Protein AF-A0A8T6G3G5-F1 (afdb_monomer)

Sequence (75 aa):
MEAVIQLVGAFSQDWANNIKAETKDQLKDHIDSLVANRNQIAHGKDVGLSHVRLNEYYRSALKVIEVVEEQCATG

Radius of gyration: 13.6 Å; Cα contacts (8 Å, |Δi|>4): 44; chains: 1; bounding box: 32×19×40 Å

Mean predicted aligned error: 3.63 Å

Structure (mmCIF, N/CA/C/O backbone):
data_AF-A0A8T6G3G5-F1
#
_entry.id   AF-A0A8T6G3G5-F1
#
loop_
_atom_site.group_PDB
_atom_site.id
_atom_site.type_symbol
_atom_site.label_atom_id
_atom_site.label_alt_id
_atom_site.label_comp_id
_atom_site.label_asym_id
_atom_site.label_entity_id
_atom_site.label_seq_id
_atom_site.pdbx_PDB_ins_code
_atom_site.Cartn_x
_atom_site.Cartn_y
_atom_site.Cartn_z
_atom_site.occupancy
_atom_site.B_iso_or_equiv
_atom_site.auth_seq_id
_atom_site.auth_comp_id
_atom_site.auth_asym_id
_atom_site.auth_atom_id
_atom_site.pdbx_PDB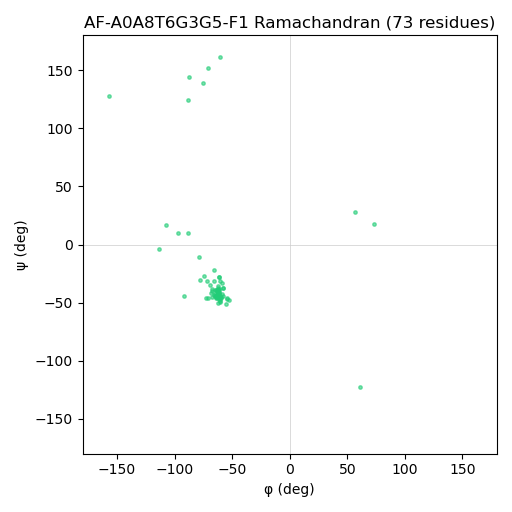_model_num
ATOM 1 N N . MET A 1 1 ? -3.527 1.284 -3.588 1.00 89.69 1 MET A N 1
ATOM 2 C CA . MET A 1 1 ? -4.031 1.690 -2.265 1.00 89.69 1 MET A CA 1
ATOM 3 C C . MET A 1 1 ? -5.548 1.625 -2.184 1.00 89.69 1 MET A C 1
ATOM 5 O O . MET A 1 1 ? -6.049 0.940 -1.308 1.00 89.69 1 MET A O 1
ATOM 9 N N . GLU A 1 2 ? -6.288 2.262 -3.095 1.00 89.88 2 GLU A N 1
ATOM 10 C CA . GLU A 1 2 ? -7.761 2.329 -3.011 1.00 89.88 2 GLU A CA 1
ATOM 11 C C . GLU A 1 2 ? -8.432 0.951 -2.854 1.00 89.88 2 GLU A C 1
ATOM 13 O O . GLU A 1 2 ? -9.214 0.742 -1.933 1.00 89.88 2 GLU A O 1
ATOM 18 N N . ALA A 1 3 ? -8.036 -0.030 -3.671 1.00 90.50 3 ALA A N 1
ATOM 19 C CA . ALA A 1 3 ? -8.554 -1.396 -3.571 1.00 90.50 3 ALA A CA 1
ATOM 20 C C . ALA A 1 3 ? -8.259 -2.073 -2.215 1.00 90.50 3 ALA A C 1
ATOM 22 O O . ALA A 1 3 ? -9.053 -2.885 -1.755 1.00 90.50 3 ALA A O 1
ATOM 23 N N . VAL A 1 4 ? -7.137 -1.736 -1.565 1.00 90.94 4 VAL A N 1
ATOM 24 C CA . VAL A 1 4 ? -6.779 -2.269 -0.238 1.00 90.94 4 VAL A CA 1
ATOM 25 C C . VAL A 1 4 ? -7.697 -1.677 0.828 1.00 90.94 4 VAL A C 1
ATOM 27 O O . VAL A 1 4 ? -8.254 -2.420 1.626 1.00 90.94 4 VAL A O 1
ATOM 30 N N . ILE A 1 5 ? -7.913 -0.358 0.800 1.00 92.75 5 ILE A N 1
ATOM 31 C CA . ILE A 1 5 ? -8.817 0.328 1.735 1.00 92.75 5 ILE A CA 1
ATOM 32 C C . ILE A 1 5 ? -10.248 -0.199 1.579 1.00 92.75 5 ILE A C 1
ATOM 34 O O . ILE A 1 5 ? -10.907 -0.468 2.578 1.00 92.75 5 ILE A O 1
ATOM 38 N N . GLN A 1 6 ? -10.715 -0.395 0.343 1.00 94.44 6 GLN A N 1
ATOM 39 C CA . GLN A 1 6 ? -12.043 -0.954 0.074 1.00 94.44 6 GLN A CA 1
ATOM 40 C C . GLN A 1 6 ? -12.179 -2.390 0.582 1.00 94.44 6 GLN A C 1
ATOM 42 O O . GLN A 1 6 ? -13.179 -2.719 1.216 1.00 94.44 6 GLN A O 1
ATOM 47 N N . LEU A 1 7 ? -11.168 -3.233 0.337 1.00 93.06 7 LEU A N 1
ATOM 48 C CA . LEU A 1 7 ? -11.163 -4.611 0.818 1.00 93.06 7 LEU A CA 1
ATOM 49 C C . LEU A 1 7 ? -11.226 -4.658 2.344 1.00 93.06 7 LEU A C 1
ATOM 51 O O . LEU A 1 7 ? -12.063 -5.364 2.890 1.00 93.06 7 LEU A O 1
ATOM 55 N N . VAL A 1 8 ? -10.380 -3.891 3.029 1.00 92.94 8 VAL A N 1
ATOM 56 C CA . VAL A 1 8 ? -10.361 -3.872 4.496 1.00 92.94 8 VAL A CA 1
ATOM 57 C C . VAL A 1 8 ? -11.643 -3.253 5.065 1.00 92.94 8 VAL A C 1
ATOM 59 O O . VAL A 1 8 ? -12.199 -3.772 6.031 1.00 92.94 8 VAL A O 1
ATOM 62 N N . GLY A 1 9 ? -12.169 -2.207 4.425 1.00 94.12 9 GLY A N 1
ATOM 63 C CA . GLY A 1 9 ? -13.434 -1.570 4.798 1.00 94.12 9 GLY A CA 1
ATOM 64 C C . GLY A 1 9 ? -14.645 -2.491 4.706 1.00 94.12 9 GLY A C 1
ATOM 65 O O . GLY A 1 9 ? -15.587 -2.330 5.477 1.00 94.12 9 GLY A O 1
ATOM 66 N N . ALA A 1 10 ? -14.605 -3.493 3.822 1.00 95.75 10 ALA A N 1
ATOM 67 C CA . ALA A 1 10 ? -15.642 -4.517 3.749 1.00 95.75 10 ALA A CA 1
ATOM 68 C C . ALA A 1 10 ? -15.698 -5.409 5.007 1.00 95.75 10 ALA A C 1
ATOM 70 O O . ALA A 1 10 ? -16.743 -5.997 5.275 1.00 95.75 10 ALA A O 1
ATOM 71 N N . PHE A 1 11 ? -14.606 -5.496 5.778 1.00 92.25 11 PHE A N 1
ATOM 72 C CA . PHE A 1 11 ? -14.572 -6.186 7.073 1.00 92.25 11 PHE A CA 1
ATOM 73 C C . PHE A 1 11 ? -14.887 -5.239 8.235 1.00 92.25 11 PHE A C 1
ATOM 75 O O . PHE A 1 11 ? -15.658 -5.595 9.123 1.00 92.25 11 PHE A O 1
ATOM 82 N N . SER A 1 12 ? -14.300 -4.038 8.239 1.00 94.00 12 SER A N 1
ATOM 83 C CA . SER A 1 12 ? -14.518 -3.027 9.276 1.00 94.00 12 SER A CA 1
ATOM 84 C C . SER A 1 12 ? -14.208 -1.626 8.758 1.00 94.00 12 SER A C 1
ATOM 86 O O . SER A 1 12 ? -13.115 -1.347 8.254 1.00 94.00 12 SER A O 1
ATOM 88 N N . GLN A 1 13 ? -15.157 -0.707 8.937 1.00 94.75 13 GLN A N 1
ATOM 89 C CA . GLN A 1 13 ? -14.975 0.689 8.544 1.00 94.75 13 GLN A CA 1
ATOM 90 C C . GLN A 1 13 ? -13.891 1.389 9.380 1.00 94.75 13 GLN A C 1
ATOM 92 O O . GLN A 1 13 ? -13.180 2.248 8.855 1.00 94.75 13 GLN A O 1
ATOM 97 N N . ASP A 1 14 ? -13.718 0.996 10.644 1.00 93.44 14 ASP A N 1
ATOM 98 C CA . ASP A 1 14 ? -12.664 1.531 11.510 1.00 93.44 14 ASP A CA 1
ATOM 99 C C . ASP A 1 14 ? -11.281 1.101 11.021 1.00 93.44 14 ASP A C 1
ATOM 101 O O . ASP A 1 14 ? -10.368 1.921 10.952 1.00 93.44 14 ASP A O 1
ATOM 105 N N . TRP A 1 15 ? -11.141 -0.147 10.563 1.00 93.38 15 TRP A N 1
ATOM 106 C CA . TRP A 1 15 ? -9.893 -0.620 9.961 1.00 93.38 15 TRP A CA 1
ATOM 107 C C . TRP A 1 15 ? -9.558 0.148 8.679 1.00 93.38 15 TRP A C 1
ATOM 109 O O . TRP A 1 15 ? -8.406 0.529 8.469 1.00 93.38 15 TRP A O 1
ATOM 119 N N . ALA A 1 16 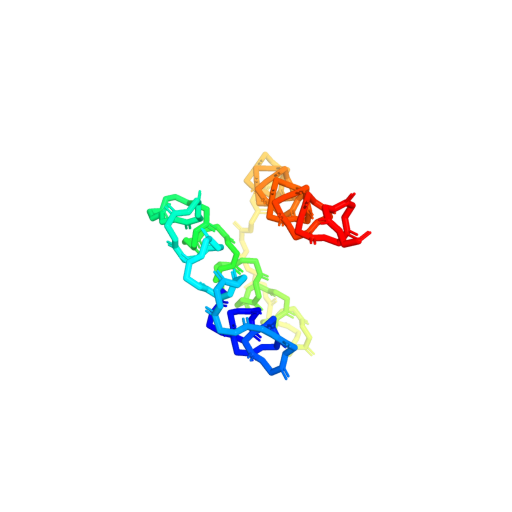? -10.556 0.445 7.839 1.00 93.50 16 ALA A N 1
ATOM 120 C CA . ALA A 1 16 ? -10.353 1.289 6.661 1.00 93.50 16 ALA A CA 1
ATOM 121 C C . ALA A 1 16 ? -9.897 2.707 7.029 1.00 93.50 16 ALA A C 1
ATOM 123 O O . ALA A 1 16 ? -9.006 3.252 6.373 1.00 93.50 16 ALA A O 1
ATOM 124 N N . ASN A 1 17 ? -10.474 3.301 8.077 1.00 93.31 17 ASN A N 1
ATOM 125 C CA . ASN A 1 17 ? -10.075 4.622 8.560 1.00 93.31 17 ASN A CA 1
ATOM 126 C C . ASN A 1 17 ? -8.637 4.609 9.104 1.00 93.31 17 ASN A C 1
ATOM 128 O O . ASN A 1 17 ? -7.850 5.487 8.746 1.00 93.31 17 ASN A O 1
ATOM 132 N N . ASN A 1 18 ? -8.279 3.589 9.889 1.00 91.75 18 ASN A N 1
ATOM 133 C CA . ASN A 1 18 ? -6.940 3.418 10.454 1.00 91.75 18 ASN A CA 1
ATOM 134 C C . ASN A 1 18 ? -5.893 3.239 9.353 1.00 91.75 18 ASN A C 1
ATOM 136 O O . ASN A 1 18 ? -4.934 4.001 9.293 1.00 91.75 18 ASN A O 1
ATOM 140 N N . ILE A 1 19 ? -6.117 2.324 8.403 1.00 91.81 19 ILE A N 1
ATOM 141 C CA . ILE A 1 19 ? -5.206 2.135 7.264 1.00 91.81 19 ILE A CA 1
ATOM 142 C C . ILE A 1 19 ? -5.059 3.424 6.469 1.00 91.81 19 ILE A C 1
ATOM 144 O O . ILE A 1 19 ? -3.947 3.794 6.101 1.00 91.81 19 ILE A O 1
ATOM 148 N N . LYS A 1 20 ? -6.155 4.135 6.199 1.00 92.06 20 LYS A N 1
ATOM 149 C CA . LYS A 1 20 ? -6.097 5.395 5.452 1.00 92.06 20 LYS A CA 1
ATOM 150 C C . LYS A 1 20 ? -5.275 6.462 6.183 1.00 92.06 20 LYS A C 1
ATOM 152 O O . LYS A 1 20 ? -4.592 7.240 5.521 1.00 92.06 20 LYS A O 1
ATOM 157 N N . ALA A 1 21 ? -5.332 6.498 7.513 1.00 91.75 21 ALA A N 1
ATOM 158 C CA . ALA A 1 21 ? -4.542 7.415 8.329 1.00 91.75 21 ALA A CA 1
ATOM 159 C C . ALA A 1 21 ? -3.052 7.022 8.374 1.00 91.75 21 ALA A C 1
ATOM 161 O O . ALA A 1 21 ? -2.195 7.880 8.165 1.00 91.75 21 ALA A O 1
ATOM 162 N N . GLU A 1 22 ? -2.759 5.738 8.585 1.00 89.12 22 GLU A N 1
ATOM 163 C CA . GLU A 1 22 ? -1.406 5.174 8.739 1.00 89.12 22 GLU A CA 1
ATOM 164 C C . GLU A 1 22 ? -0.631 5.083 7.414 1.00 89.12 22 GLU A C 1
ATOM 166 O O . GLU A 1 22 ? 0.596 5.144 7.382 1.00 89.12 22 GLU A O 1
ATOM 171 N N . THR A 1 23 ? -1.339 4.960 6.287 1.00 87.94 23 THR A N 1
ATOM 172 C CA . THR A 1 23 ? -0.737 4.778 4.952 1.00 87.94 23 THR A CA 1
ATOM 173 C C . THR A 1 23 ? -0.838 6.006 4.052 1.00 87.94 23 THR A C 1
ATOM 175 O O . THR A 1 23 ? -0.653 5.908 2.833 1.00 87.94 23 THR A O 1
ATOM 178 N N . LYS A 1 24 ? -1.117 7.178 4.634 1.00 81.75 24 LYS A N 1
ATOM 179 C CA . LYS A 1 24 ? -1.137 8.438 3.887 1.00 81.75 24 LYS A CA 1
ATOM 180 C C . LYS A 1 24 ? 0.230 8.741 3.249 1.00 81.75 24 LYS A C 1
ATOM 182 O O . LYS A 1 24 ? 1.265 8.204 3.645 1.00 81.75 24 LYS A O 1
ATOM 187 N N . ASP A 1 25 ? 0.218 9.625 2.259 1.00 87.25 25 ASP A N 1
ATOM 188 C CA . ASP A 1 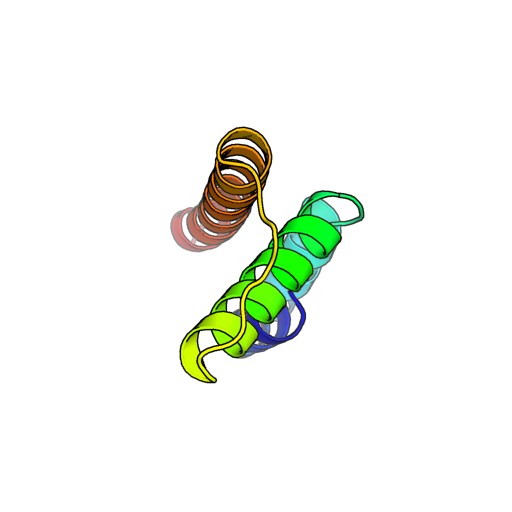25 ? 1.416 10.138 1.587 1.00 87.25 25 ASP A CA 1
ATOM 189 C C . ASP A 1 25 ? 2.242 9.037 0.880 1.00 87.25 25 ASP A C 1
ATOM 191 O O . ASP A 1 25 ? 1.735 8.326 0.008 1.00 87.25 25 ASP A O 1
ATOM 195 N N . GLN A 1 26 ? 3.521 8.882 1.239 1.00 89.31 26 GLN A N 1
ATOM 196 C CA . GLN A 1 26 ? 4.494 8.065 0.508 1.00 89.31 26 GLN A CA 1
ATOM 197 C C . GLN A 1 26 ? 4.083 6.590 0.369 1.00 89.31 26 GLN A C 1
ATOM 199 O O . GLN A 1 26 ? 4.318 5.982 -0.677 1.00 89.31 26 GLN A O 1
ATOM 204 N N . LEU A 1 27 ? 3.457 6.002 1.396 1.00 91.31 27 LEU A N 1
ATOM 205 C CA . LEU A 1 27 ? 3.021 4.604 1.345 1.00 91.31 27 LEU A CA 1
ATOM 206 C C . LEU A 1 27 ? 1.948 4.409 0.275 1.00 91.31 27 LEU A C 1
ATOM 208 O O . LEU A 1 27 ? 2.061 3.500 -0.546 1.00 91.31 27 LEU A O 1
ATOM 212 N N . LYS A 1 28 ? 0.950 5.293 0.217 1.00 93.12 28 LYS A N 1
ATOM 213 C CA . LYS A 1 28 ? -0.063 5.276 -0.838 1.00 93.12 28 LYS A CA 1
ATOM 214 C C . LYS A 1 28 ? 0.570 5.340 -2.229 1.00 93.12 28 LYS A C 1
ATOM 216 O O . LYS A 1 28 ? 0.268 4.477 -3.057 1.00 93.12 28 LYS A O 1
ATOM 221 N N . ASP A 1 29 ? 1.461 6.300 -2.462 1.00 94.19 29 ASP A N 1
ATOM 222 C CA . ASP A 1 29 ? 2.089 6.508 -3.772 1.00 94.19 29 ASP A CA 1
ATOM 223 C C . ASP A 1 29 ? 2.943 5.310 -4.201 1.00 94.19 29 ASP A C 1
ATOM 225 O O . ASP A 1 29 ? 2.923 4.897 -5.366 1.00 94.19 29 ASP A O 1
ATOM 229 N N . HIS A 1 30 ? 3.664 4.706 -3.255 1.00 95.19 30 HIS A N 1
ATOM 230 C CA . HIS A 1 30 ? 4.462 3.507 -3.493 1.00 95.19 30 HIS A CA 1
ATOM 231 C C . HIS A 1 30 ? 3.588 2.310 -3.882 1.00 95.19 30 HIS A C 1
ATOM 233 O O . HIS A 1 30 ? 3.899 1.614 -4.849 1.00 95.19 30 HIS A O 1
ATOM 239 N N . ILE A 1 31 ? 2.473 2.081 -3.181 1.00 94.50 31 ILE A N 1
ATOM 240 C CA . ILE A 1 31 ? 1.559 0.971 -3.491 1.00 94.50 31 ILE A CA 1
ATOM 241 C C . ILE A 1 31 ? 0.841 1.193 -4.820 1.00 94.50 31 ILE A C 1
ATOM 243 O O . ILE A 1 31 ? 0.706 0.255 -5.605 1.00 94.50 31 ILE A O 1
ATOM 247 N N . ASP A 1 32 ? 0.388 2.414 -5.097 1.00 93.88 32 ASP A N 1
ATOM 248 C CA . ASP A 1 32 ? -0.250 2.735 -6.376 1.00 93.88 32 ASP A CA 1
ATOM 249 C C . ASP A 1 32 ? 0.735 2.544 -7.542 1.00 93.88 32 ASP A C 1
ATOM 251 O O . ASP A 1 32 ? 0.387 1.916 -8.546 1.00 93.88 32 ASP A O 1
ATOM 255 N N . SER A 1 33 ? 1.993 2.965 -7.370 1.00 94.81 33 SER A N 1
ATOM 256 C CA . SER A 1 33 ? 3.067 2.734 -8.345 1.00 94.81 33 SER A CA 1
ATOM 257 C C . SER A 1 33 ? 3.371 1.245 -8.533 1.00 94.81 33 SER A C 1
ATOM 259 O O . SER A 1 33 ? 3.514 0.780 -9.663 1.00 94.81 33 SER A O 1
ATOM 261 N N . LEU A 1 34 ? 3.435 0.469 -7.447 1.00 93.81 34 LEU A N 1
ATOM 262 C CA . LEU A 1 34 ? 3.676 -0.975 -7.499 1.00 93.81 34 LEU A CA 1
ATOM 263 C C . LEU A 1 34 ? 2.588 -1.699 -8.305 1.00 93.81 34 LEU A C 1
ATOM 265 O O . LEU A 1 34 ? 2.897 -2.524 -9.166 1.00 93.81 34 LEU A O 1
ATOM 269 N N . VAL A 1 35 ? 1.318 -1.366 -8.058 1.00 93.06 35 VAL A N 1
ATOM 270 C CA . VAL A 1 35 ? 0.178 -1.940 -8.787 1.00 93.06 35 VAL A CA 1
ATOM 271 C C . VAL A 1 35 ? 0.205 -1.524 -10.258 1.00 93.06 35 VAL A C 1
ATOM 273 O O . VAL A 1 35 ? 0.015 -2.372 -11.131 1.00 93.06 35 VAL A O 1
ATOM 276 N N . ALA A 1 36 ? 0.487 -0.251 -10.550 1.00 93.38 36 ALA A N 1
ATOM 277 C CA . ALA A 1 36 ? 0.612 0.232 -11.922 1.00 93.38 36 ALA A CA 1
ATOM 278 C C . ALA A 1 36 ? 1.719 -0.511 -12.689 1.00 93.38 36 ALA A C 1
ATOM 280 O O . ALA A 1 36 ? 1.478 -0.990 -13.798 1.00 93.38 36 ALA A O 1
ATOM 281 N N . ASN A 1 37 ? 2.887 -0.694 -12.067 1.00 93.75 37 ASN A N 1
ATOM 282 C CA . ASN A 1 37 ? 4.008 -1.427 -12.651 1.00 93.75 37 ASN A CA 1
ATOM 283 C C . ASN A 1 37 ? 3.656 -2.897 -12.903 1.00 93.75 37 ASN A C 1
ATOM 285 O O . ASN A 1 37 ? 3.885 -3.400 -14.000 1.00 93.75 37 ASN A O 1
ATOM 289 N N . ARG A 1 38 ? 3.031 -3.583 -11.934 1.00 92.81 38 ARG A N 1
ATOM 290 C CA . ARG A 1 38 ? 2.548 -4.964 -12.118 1.00 92.81 38 ARG A CA 1
ATOM 291 C C . ARG A 1 38 ? 1.622 -5.066 -13.333 1.00 92.81 38 ARG A C 1
ATOM 293 O O . ARG A 1 38 ? 1.770 -5.985 -14.136 1.00 92.81 38 ARG A O 1
ATOM 300 N N . ASN A 1 39 ? 0.681 -4.133 -13.472 1.00 94.12 39 ASN A N 1
ATOM 301 C CA . ASN A 1 39 ? -0.266 -4.127 -14.586 1.00 94.12 39 ASN A CA 1
ATOM 302 C C . ASN A 1 39 ? 0.444 -3.899 -15.926 1.00 94.12 39 ASN A C 1
ATOM 304 O O . ASN A 1 39 ? 0.160 -4.589 -16.901 1.00 94.12 39 ASN A O 1
ATOM 308 N N . GLN A 1 40 ? 1.399 -2.969 -15.981 1.00 94.69 40 GLN A N 1
ATOM 309 C CA . GLN A 1 40 ? 2.203 -2.728 -17.180 1.00 94.69 40 GLN A CA 1
ATOM 310 C C . GLN A 1 40 ? 3.011 -3.970 -17.590 1.00 94.69 40 GLN A C 1
ATOM 312 O O . GLN A 1 40 ? 2.957 -4.35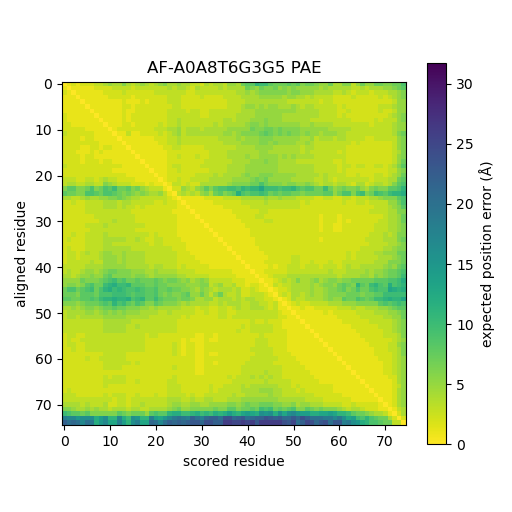6 -18.758 1.00 94.69 40 GLN A O 1
ATOM 317 N N . ILE A 1 41 ? 3.663 -4.642 -16.635 1.00 92.62 41 ILE A N 1
ATOM 318 C CA . ILE A 1 41 ? 4.408 -5.891 -16.868 1.00 92.62 41 ILE A CA 1
ATOM 319 C C . ILE A 1 41 ? 3.478 -6.996 -17.384 1.00 92.62 41 ILE A C 1
ATOM 321 O O . ILE A 1 41 ? 3.820 -7.686 -18.341 1.00 92.62 41 ILE A O 1
ATOM 325 N N . ALA A 1 42 ? 2.281 -7.146 -16.806 1.00 93.88 42 ALA A N 1
ATOM 326 C CA . ALA A 1 42 ? 1.294 -8.129 -17.263 1.00 93.88 42 ALA A CA 1
ATOM 327 C C . ALA A 1 42 ? 0.835 -7.884 -18.713 1.00 93.88 42 ALA A C 1
ATOM 329 O O . ALA A 1 42 ? 0.482 -8.824 -19.421 1.00 93.88 42 ALA A O 1
ATOM 330 N N . HIS A 1 43 ? 0.882 -6.632 -19.172 1.00 95.06 43 HIS A N 1
ATOM 331 C CA . HIS A 1 43 ? 0.645 -6.249 -20.564 1.00 95.06 43 HIS A CA 1
ATOM 332 C C . HIS A 1 43 ? 1.914 -6.268 -21.439 1.00 95.06 43 HIS A C 1
ATOM 334 O O . HIS A 1 43 ? 1.876 -5.779 -22.567 1.00 95.06 43 HIS A O 1
ATOM 340 N N . GLY A 1 44 ? 3.031 -6.808 -20.941 1.00 93.50 44 GLY A N 1
ATOM 341 C CA . GLY A 1 44 ? 4.293 -6.936 -21.674 1.00 93.50 44 GLY A CA 1
ATOM 342 C C . GLY A 1 44 ? 5.051 -5.621 -21.875 1.00 93.50 44 GLY A C 1
ATOM 343 O O . GLY A 1 44 ? 5.902 -5.543 -22.757 1.00 93.50 44 GLY A O 1
ATOM 344 N N . LYS A 1 45 ? 4.734 -4.575 -21.102 1.00 94.19 45 LYS A N 1
ATOM 345 C CA . LYS A 1 45 ? 5.416 -3.277 -21.187 1.00 94.19 45 LYS A CA 1
ATOM 346 C C . LYS A 1 45 ? 6.648 -3.247 -20.287 1.00 94.19 45 LYS A C 1
ATOM 348 O O . LYS A 1 45 ? 6.620 -3.774 -19.176 1.00 94.19 45 LYS A O 1
ATOM 353 N N . ASP A 1 46 ? 7.691 -2.565 -20.752 1.00 89.81 46 ASP A N 1
ATOM 354 C CA . ASP A 1 46 ? 8.811 -2.167 -19.902 1.00 89.81 46 ASP A CA 1
ATOM 355 C C . ASP A 1 46 ? 8.394 -0.988 -19.010 1.00 89.81 46 ASP A C 1
ATOM 357 O O . ASP A 1 46 ? 7.683 -0.079 -19.444 1.00 89.81 46 ASP A O 1
ATOM 361 N N . VAL A 1 47 ? 8.826 -1.031 -17.754 1.00 89.50 47 VAL A N 1
ATOM 362 C CA . VAL A 1 47 ? 8.490 -0.065 -16.704 1.00 89.50 47 VAL A CA 1
ATOM 363 C C . VAL A 1 47 ? 9.702 0.755 -16.252 1.00 89.50 47 VAL A C 1
ATOM 365 O O . VAL A 1 47 ? 9.551 1.647 -15.422 1.00 89.50 47 VAL A O 1
ATOM 368 N N . GLY A 1 48 ? 10.906 0.470 -16.775 1.00 89.31 48 GLY A N 1
ATOM 369 C CA . GLY A 1 48 ? 12.120 1.248 -16.493 1.00 89.31 48 GLY A CA 1
ATOM 370 C C . GLY A 1 48 ? 12.466 1.347 -15.000 1.00 89.31 48 GLY A C 1
ATOM 371 O O . GLY A 1 48 ? 13.035 2.343 -14.552 1.00 89.31 48 GLY A O 1
ATOM 372 N N . LEU A 1 49 ? 12.072 0.346 -14.206 1.00 91.88 49 LEU A N 1
ATOM 373 C CA . LEU A 1 49 ? 12.163 0.384 -12.750 1.00 91.88 49 LEU A CA 1
ATOM 374 C C . LEU A 1 49 ? 13.524 -0.129 -12.274 1.00 91.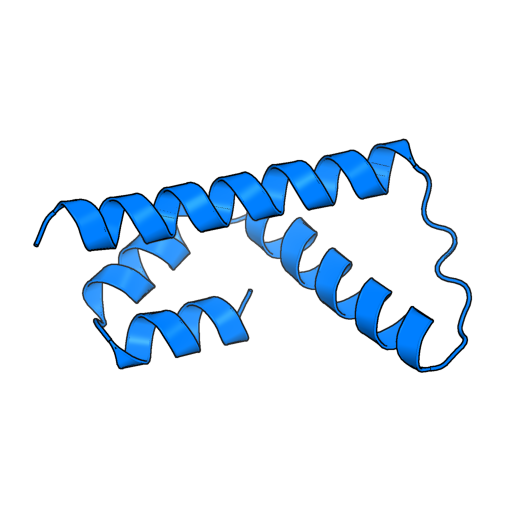88 49 LEU A C 1
ATOM 376 O O . LEU A 1 49 ? 13.909 -1.264 -12.554 1.00 91.88 49 LEU A O 1
ATOM 380 N N . SER A 1 50 ? 14.239 0.686 -11.498 1.00 94.25 50 SER A N 1
ATOM 381 C CA . SER A 1 50 ? 15.483 0.247 -10.865 1.00 94.25 50 SER A CA 1
ATOM 382 C C . SER A 1 50 ? 15.214 -0.755 -9.739 1.00 94.25 50 SER A C 1
ATOM 384 O O . SER A 1 50 ? 14.188 -0.702 -9.056 1.00 94.25 50 SER A O 1
ATOM 386 N N . HIS A 1 51 ? 16.184 -1.635 -9.482 1.00 92.94 51 HIS A N 1
ATOM 387 C CA . HIS A 1 51 ? 16.100 -2.592 -8.377 1.00 92.94 51 HIS A CA 1
ATOM 388 C C . HIS A 1 51 ? 15.930 -1.903 -7.009 1.00 92.94 51 HIS A C 1
ATOM 390 O O . HIS A 1 51 ? 15.181 -2.381 -6.162 1.00 92.94 51 HIS A O 1
ATOM 396 N N . VAL A 1 52 ? 16.589 -0.756 -6.799 1.00 95.69 52 VAL A N 1
ATOM 397 C CA . VAL A 1 52 ? 16.470 0.031 -5.558 1.00 95.69 52 VAL A CA 1
ATOM 398 C C . VAL A 1 52 ? 15.026 0.482 -5.345 1.00 95.69 52 VAL A C 1
ATOM 400 O O . VAL A 1 52 ? 14.460 0.244 -4.282 1.00 95.69 52 VAL A O 1
ATOM 403 N N . ARG A 1 53 ? 14.396 1.041 -6.382 1.00 94.44 53 ARG A N 1
ATOM 404 C CA . ARG A 1 53 ? 13.022 1.546 -6.298 1.00 94.44 53 ARG A CA 1
ATOM 405 C C . ARG A 1 53 ? 11.998 0.423 -6.141 1.00 94.44 53 ARG A C 1
ATOM 407 O O . ARG A 1 53 ? 11.029 0.565 -5.403 1.00 94.44 53 ARG A O 1
ATOM 414 N N . LEU A 1 54 ? 12.244 -0.734 -6.762 1.00 93.75 54 LEU A N 1
ATOM 415 C CA . LEU A 1 54 ? 11.450 -1.938 -6.506 1.00 93.75 54 LEU A CA 1
ATOM 416 C C . LEU A 1 54 ? 11.547 -2.379 -5.037 1.00 93.75 54 LEU A C 1
ATOM 418 O O . LEU A 1 54 ? 10.532 -2.734 -4.438 1.00 93.75 54 LEU A O 1
ATOM 422 N N . ASN A 1 55 ? 12.745 -2.334 -4.443 1.00 95.56 55 ASN A N 1
ATOM 423 C CA . ASN A 1 55 ? 12.940 -2.679 -3.035 1.00 95.56 55 ASN A CA 1
ATOM 424 C C . ASN A 1 55 ? 12.202 -1.711 -2.096 1.00 95.56 55 ASN A C 1
ATOM 426 O O . ASN A 1 55 ? 11.601 -2.153 -1.119 1.00 95.56 55 ASN A O 1
ATOM 430 N N . GLU A 1 56 ? 12.191 -0.413 -2.407 1.00 95.88 56 GLU A N 1
ATOM 431 C CA . GLU A 1 56 ? 11.425 0.596 -1.662 1.00 95.88 56 GLU A CA 1
ATOM 432 C C . GLU A 1 56 ? 9.921 0.305 -1.698 1.00 95.88 56 GLU A C 1
ATOM 434 O O . GLU A 1 56 ? 9.273 0.279 -0.652 1.00 95.88 56 GLU A O 1
ATOM 439 N N . TYR A 1 57 ? 9.370 0.009 -2.879 1.00 95.44 57 TYR A N 1
ATOM 440 C CA . TYR A 1 57 ? 7.959 -0.357 -3.023 1.00 95.44 57 TYR A CA 1
ATOM 441 C C . TYR A 1 57 ? 7.611 -1.634 -2.262 1.00 95.44 57 TYR A C 1
ATOM 443 O O . TYR A 1 57 ? 6.572 -1.697 -1.605 1.00 95.44 57 TYR A O 1
ATOM 451 N N . TYR A 1 58 ? 8.494 -2.632 -2.306 1.00 94.94 58 TYR A N 1
ATOM 452 C CA . TYR A 1 58 ? 8.333 -3.870 -1.551 1.00 94.94 58 TYR A CA 1
ATOM 453 C C . TYR A 1 58 ? 8.297 -3.621 -0.037 1.00 94.94 58 TYR A C 1
ATOM 455 O O . TYR A 1 58 ? 7.396 -4.103 0.645 1.00 94.94 58 TYR A O 1
ATOM 463 N N . ARG A 1 59 ? 9.224 -2.814 0.494 1.00 96.06 59 ARG A N 1
ATOM 464 C CA . ARG A 1 59 ? 9.238 -2.450 1.922 1.00 96.06 59 ARG A CA 1
ATOM 465 C C . ARG A 1 59 ? 7.978 -1.697 2.334 1.00 96.06 59 ARG A C 1
ATOM 467 O O . ARG A 1 59 ? 7.420 -1.983 3.387 1.00 96.06 59 ARG A O 1
ATOM 474 N N . SER A 1 60 ? 7.501 -0.778 1.498 1.00 95.25 60 SER A N 1
ATOM 475 C CA . SER A 1 60 ? 6.230 -0.094 1.739 1.00 95.25 60 SER A CA 1
ATOM 476 C C . SER A 1 60 ? 5.047 -1.063 1.751 1.00 95.25 60 SER A C 1
ATOM 478 O O . SER A 1 60 ? 4.178 -0.925 2.603 1.00 95.25 60 SER A O 1
ATOM 480 N N . ALA A 1 61 ? 5.025 -2.068 0.870 1.00 95.00 61 ALA A N 1
ATOM 481 C CA . ALA A 1 61 ? 3.988 -3.101 0.870 1.00 95.00 61 ALA A CA 1
ATOM 482 C C . ALA A 1 61 ? 3.985 -3.931 2.155 1.00 95.00 61 ALA A C 1
ATOM 484 O O . ALA A 1 61 ? 2.916 -4.134 2.726 1.00 95.00 61 ALA A O 1
ATOM 485 N N . LEU A 1 62 ? 5.159 -4.333 2.648 1.00 95.75 62 LEU A N 1
ATOM 486 C CA . LEU A 1 62 ? 5.267 -4.989 3.953 1.00 95.75 62 LEU A CA 1
ATOM 487 C C . LEU A 1 62 ? 4.724 -4.099 5.071 1.00 95.75 62 LEU A C 1
ATOM 489 O O . LEU A 1 62 ? 3.947 -4.573 5.890 1.00 95.75 62 LEU A O 1
ATOM 493 N N . LYS A 1 63 ? 5.038 -2.797 5.054 1.00 94.00 63 LYS A N 1
ATOM 494 C CA . LYS A 1 63 ? 4.530 -1.883 6.081 1.00 94.00 63 LYS A CA 1
ATOM 495 C C . LYS A 1 63 ? 3.004 -1.774 6.075 1.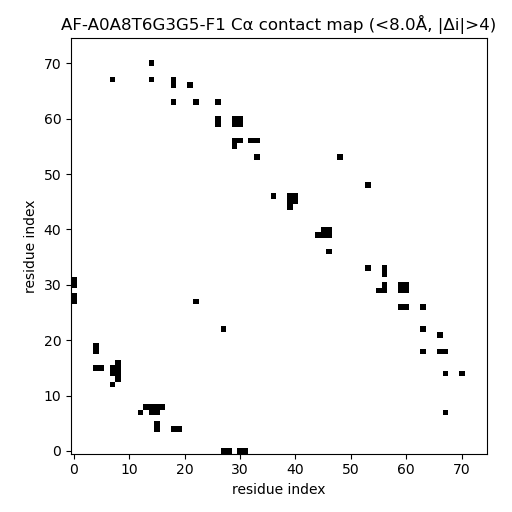00 94.00 63 LYS A C 1
ATOM 497 O O . LYS A 1 63 ? 2.397 -1.707 7.135 1.00 94.00 63 LYS A O 1
ATOM 502 N N . VAL A 1 64 ? 2.373 -1.785 4.898 1.00 93.06 64 VAL A N 1
ATOM 503 C CA . VAL A 1 64 ? 0.904 -1.819 4.801 1.00 93.06 64 VAL A CA 1
ATOM 504 C C . VAL A 1 64 ? 0.339 -3.129 5.354 1.00 93.06 64 VAL A C 1
ATOM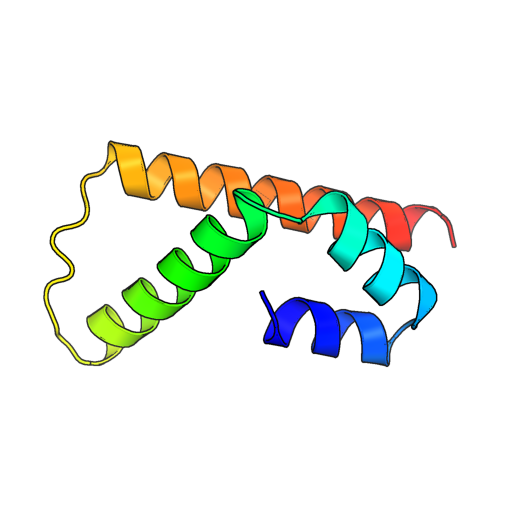 506 O O . VAL A 1 64 ? -0.687 -3.095 6.026 1.00 93.06 64 VAL A O 1
ATOM 509 N N . ILE A 1 65 ? 0.995 -4.267 5.098 1.00 93.19 65 ILE A N 1
ATOM 510 C CA . ILE A 1 65 ? 0.579 -5.568 5.644 1.00 93.19 65 ILE A CA 1
ATOM 511 C C . ILE A 1 65 ? 0.653 -5.555 7.174 1.00 93.19 65 ILE A C 1
ATOM 513 O O . ILE A 1 65 ? -0.324 -5.936 7.805 1.00 93.19 65 ILE A O 1
ATOM 517 N N . GLU A 1 66 ? 1.738 -5.041 7.759 1.00 93.19 66 GLU A N 1
ATOM 518 C CA . GLU A 1 66 ? 1.876 -4.909 9.220 1.00 93.19 66 GLU A CA 1
ATOM 519 C C . GLU A 1 66 ? 0.697 -4.135 9.834 1.00 93.19 66 GLU A C 1
ATOM 521 O O . GLU A 1 66 ? 0.083 -4.600 10.790 1.00 93.19 66 GLU A O 1
ATOM 526 N N . VAL A 1 67 ? 0.312 -2.997 9.240 1.00 90.88 67 VAL A N 1
ATOM 527 C CA . VAL A 1 67 ? -0.830 -2.196 9.725 1.00 90.88 67 VAL A CA 1
ATOM 528 C C . VAL A 1 67 ? -2.138 -2.990 9.669 1.00 90.88 67 VAL A C 1
ATOM 530 O O . VAL A 1 67 ? -2.971 -2.859 10.564 1.00 90.88 67 VAL A O 1
ATOM 533 N N . VAL A 1 68 ? -2.339 -3.813 8.632 1.00 91.12 68 VAL A N 1
ATOM 534 C CA . VAL A 1 68 ? -3.518 -4.689 8.514 1.00 91.12 68 VAL A CA 1
ATOM 535 C C . VAL A 1 68 ? -3.490 -5.783 9.584 1.00 91.12 68 VAL A C 1
ATOM 537 O O . VAL A 1 68 ? -4.509 -6.038 10.221 1.00 91.12 68 VAL A O 1
ATOM 540 N N . GLU A 1 69 ? -2.341 -6.423 9.798 1.00 92.00 69 GLU A N 1
ATOM 541 C CA . GLU A 1 69 ? -2.170 -7.491 10.791 1.00 92.00 69 GLU A CA 1
ATOM 542 C C . GLU A 1 69 ? -2.451 -7.003 12.218 1.00 92.00 69 GLU A C 1
ATOM 544 O O . GLU A 1 69 ? -3.114 -7.704 12.986 1.00 92.00 69 GLU A O 1
ATOM 549 N N . GLU A 1 70 ? -2.037 -5.779 12.557 1.00 90.62 70 GLU A N 1
ATOM 550 C CA . GLU A 1 70 ? -2.338 -5.141 13.846 1.00 90.62 70 GLU A CA 1
ATOM 551 C C . GLU A 1 70 ? -3.851 -5.006 14.103 1.00 90.62 70 GLU A C 1
ATOM 553 O O . GLU A 1 70 ? -4.302 -5.144 15.244 1.00 90.62 70 GLU A O 1
ATOM 558 N N . GLN A 1 71 ? -4.656 -4.805 13.051 1.00 86.69 71 GLN A N 1
ATOM 559 C CA . GLN A 1 71 ? -6.118 -4.757 13.178 1.00 86.69 71 GLN A CA 1
ATOM 560 C C . GLN A 1 71 ? -6.728 -6.139 13.455 1.00 86.69 71 GLN A C 1
ATOM 562 O O . GLN A 1 71 ? -7.740 -6.247 14.141 1.00 86.69 71 GLN A O 1
ATOM 567 N N . CYS A 1 72 ? -6.114 -7.205 12.939 1.00 85.81 72 CYS A N 1
ATOM 568 C CA . CYS A 1 72 ? -6.573 -8.578 13.145 1.00 85.81 72 CYS A CA 1
ATOM 569 C C . CYS A 1 72 ? -6.188 -9.129 14.526 1.00 85.81 72 CYS A C 1
ATOM 571 O O . CYS A 1 72 ? -6.901 -9.965 15.072 1.00 85.81 72 CYS A O 1
ATOM 573 N N . ALA A 1 73 ? -5.060 -8.685 15.087 1.00 79.81 73 ALA A N 1
ATOM 574 C CA . ALA A 1 73 ? -4.554 -9.149 16.381 1.00 79.81 73 ALA A CA 1
ATOM 575 C C . ALA A 1 73 ? -5.256 -8.507 17.593 1.00 79.81 73 ALA A C 1
ATOM 577 O O . ALA A 1 73 ? -5.051 -8.947 18.723 1.00 79.81 73 ALA A O 1
ATOM 578 N N . THR A 1 74 ? -6.059 -7.463 17.375 1.00 61.00 74 THR A N 1
ATOM 579 C CA . THR A 1 74 ? -6.779 -6.722 18.424 1.00 61.00 74 THR A CA 1
ATOM 580 C C . THR A 1 74 ? -8.241 -7.161 18.607 1.00 61.00 74 THR A C 1
ATOM 582 O O . THR A 1 74 ? -8.978 -6.502 19.341 1.00 61.00 74 THR A O 1
ATOM 585 N N . GLY A 1 75 ? -8.654 -8.267 17.971 1.00 52.22 75 GLY A N 1
ATOM 586 C CA . GLY A 1 75 ? -10.003 -8.850 18.056 1.00 52.22 75 GLY A CA 1
ATOM 587 C C . GLY A 1 75 ? -10.165 -9.939 19.109 1.00 52.22 75 GLY A C 1
ATOM 588 O O . GLY A 1 75 ? -9.224 -10.745 19.282 1.00 52.22 75 GLY A O 1
#

Nearest PDB structures (foldseek):
  6b87-assembly2_B-3  TM=4.334E-01  e=4.783E+00  synthetic construct
  2f1m-assembly2_D  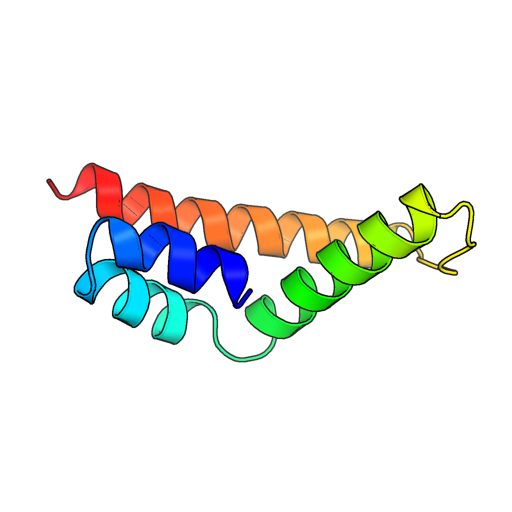TM=4.927E-01  e=5.093E+00  Escherichia coli
  6wcz-assembly1_A  TM=3.468E-01  e=7.907E+00  Homo sapiens

Foldseek 3Di:
DVVVLVVLVVVPVVLSVQLCVQCPDPLVVLQVLVVVCVVCVVVVHDPPDDPVSVVVSVVSVVVSVVSNVVVVVVD

Solvent-accessible surface area (backbone atoms only — not comparable to full-atom values): 4211 Å² total; per-residue (Å²): 69,68,70,54,41,53,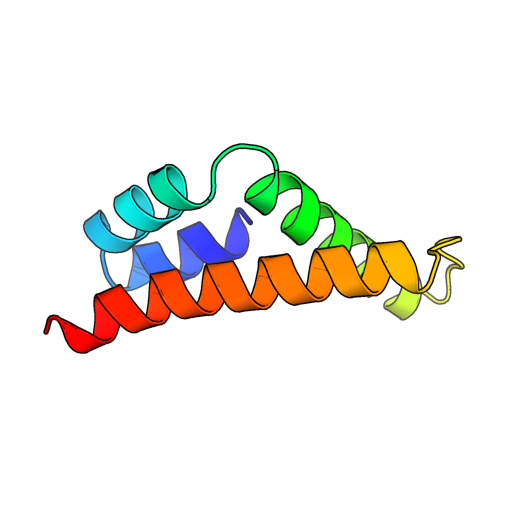57,42,32,74,79,33,60,67,56,21,51,49,50,55,64,78,37,50,66,69,45,34,55,32,42,40,48,49,53,51,46,54,53,39,46,76,72,73,42,88,74,88,73,50,72,69,59,52,49,51,32,50,53,43,49,52,52,54,49,52,60,53,50,57,62,63,73,74,110

Secondary structure (DSSP, 8-state):
-HHHHHHHHTT-HHHHHHHHHHTTTHHHHHHHHHHHHHHHHHTT------HHHHHHHHHHHHHHHHHHHHHHTT-

pLDDT: mean 91.5, std 6.52, range [52.22, 96.06]